Protein AF-A0AAW6B185-F1 (afdb_monomer_lite)

Foldseek 3Di:
DDPVLVVVLVVQCVQCVLDFFKWFAPQQKTARPVVRDIDRRCVVQNPCSLVSVVVCCVVVQWPDPDPGMITGDPCSSCVPVVVVVVVVVCCCVVPVVVVVVVVVVVVVVVVVPDDD

Radius of gyration: 22.94 Å; chains: 1; bounding box: 51×26×67 Å

Structure (mmCIF, N/CA/C/O backbone):
data_AF-A0AAW6B185-F1
#
_entry.id   AF-A0AAW6B185-F1
#
loop_
_atom_site.group_PDB
_atom_site.id
_atom_site.type_symbol
_atom_site.label_atom_id
_atom_site.label_alt_id
_atom_site.label_comp_id
_atom_site.label_asym_id
_atom_site.label_entity_id
_atom_site.label_seq_id
_atom_site.pdbx_PDB_ins_code
_atom_site.Cartn_x
_atom_site.Cartn_y
_atom_site.Cartn_z
_atom_site.occupancy
_atom_site.B_iso_or_equiv
_atom_site.auth_seq_id
_atom_site.auth_comp_id
_atom_site.auth_asym_id
_atom_site.auth_atom_id
_atom_site.pdbx_PDB_model_num
ATOM 1 N N . MET A 1 1 ? 0.772 -6.907 5.668 1.00 77.75 1 MET A N 1
ATOM 2 C CA . MET A 1 1 ? 1.964 -6.585 4.848 1.00 77.75 1 MET A CA 1
ATOM 3 C C . MET A 1 1 ? 3.175 -7.390 5.307 1.00 77.75 1 MET A C 1
ATOM 5 O O . MET A 1 1 ? 3.657 -7.163 6.419 1.00 77.75 1 MET A O 1
ATOM 9 N N . ILE A 1 2 ? 3.632 -8.299 4.443 1.00 86.75 2 ILE A N 1
ATOM 10 C CA . ILE A 1 2 ? 4.828 -9.142 4.611 1.00 86.75 2 ILE A CA 1
ATOM 11 C C . ILE A 1 2 ? 6.129 -8.344 4.393 1.00 86.75 2 ILE A C 1
ATOM 13 O O . ILE A 1 2 ? 6.087 -7.151 4.063 1.00 86.75 2 ILE A O 1
ATOM 17 N N . ARG A 1 3 ? 7.291 -8.963 4.642 1.00 88.00 3 ARG A N 1
ATOM 18 C CA . ARG A 1 3 ? 8.602 -8.286 4.626 1.00 88.00 3 ARG A CA 1
ATOM 19 C C . ARG A 1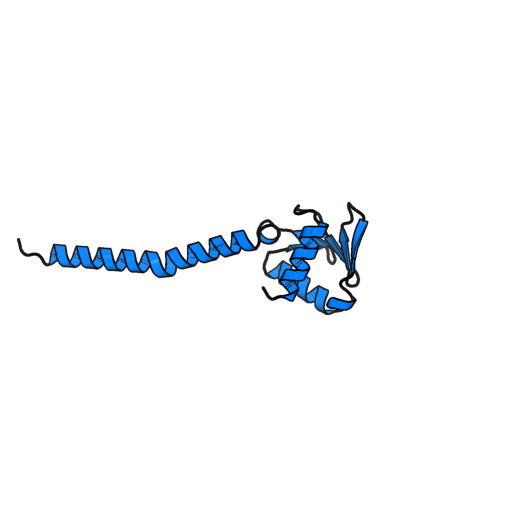 3 ? 8.955 -7.779 3.228 1.00 88.00 3 ARG A C 1
ATOM 21 O O . ARG A 1 3 ? 9.405 -6.646 3.087 1.00 88.00 3 ARG A O 1
ATOM 28 N N . GLU A 1 4 ? 8.697 -8.584 2.216 1.00 90.38 4 GLU A N 1
ATOM 29 C CA . GLU A 1 4 ? 9.035 -8.372 0.813 1.00 90.38 4 GLU A CA 1
ATOM 30 C C . GLU A 1 4 ? 8.265 -7.165 0.266 1.00 90.38 4 GLU A C 1
ATOM 32 O O . GLU A 1 4 ? 8.866 -6.208 -0.222 1.00 90.38 4 GLU A O 1
ATOM 37 N N . SER A 1 5 ? 6.947 -7.121 0.496 1.00 91.56 5 SER A N 1
ATOM 38 C CA . SER A 1 5 ? 6.101 -5.963 0.179 1.00 91.56 5 SER A CA 1
ATOM 39 C C . SER A 1 5 ? 6.592 -4.682 0.853 1.00 91.56 5 SER A C 1
ATOM 41 O O . SER A 1 5 ? 6.574 -3.617 0.242 1.00 91.56 5 SER A O 1
ATOM 43 N N . ARG A 1 6 ? 7.087 -4.766 2.098 1.00 92.12 6 ARG A N 1
ATOM 44 C CA . ARG A 1 6 ? 7.649 -3.604 2.805 1.00 92.12 6 ARG A CA 1
ATOM 45 C C . ARG A 1 6 ? 8.919 -3.087 2.134 1.00 92.12 6 ARG A C 1
ATOM 47 O O . ARG A 1 6 ? 9.112 -1.876 2.065 1.00 92.12 6 ARG A O 1
ATOM 54 N N . VAL A 1 7 ? 9.796 -3.986 1.689 1.00 92.75 7 VAL A N 1
ATOM 55 C CA . VAL A 1 7 ? 11.048 -3.620 1.013 1.00 92.75 7 VAL A CA 1
ATOM 56 C C . VAL A 1 7 ? 10.749 -2.971 -0.335 1.00 92.75 7 VAL A C 1
ATOM 58 O O . VAL A 1 7 ? 11.268 -1.889 -0.608 1.00 92.75 7 VAL A O 1
ATOM 61 N N . ILE A 1 8 ? 9.868 -3.574 -1.138 1.00 93.81 8 ILE A N 1
ATOM 62 C CA . ILE A 1 8 ? 9.460 -3.023 -2.435 1.00 93.81 8 ILE A CA 1
ATOM 63 C C . ILE A 1 8 ? 8.785 -1.660 -2.274 1.00 93.81 8 ILE A C 1
ATOM 65 O O . ILE A 1 8 ? 9.172 -0.713 -2.955 1.00 93.81 8 ILE A O 1
ATOM 69 N N . LEU A 1 9 ? 7.864 -1.512 -1.317 1.00 94.06 9 LEU A N 1
ATOM 70 C CA . LEU A 1 9 ? 7.214 -0.229 -1.052 1.00 94.06 9 LEU A CA 1
ATOM 71 C C . LEU A 1 9 ? 8.234 0.866 -0.698 1.00 94.06 9 LEU A C 1
ATOM 73 O O . LEU A 1 9 ? 8.150 1.969 -1.227 1.00 94.06 9 LEU A O 1
ATOM 77 N N . LYS A 1 10 ? 9.246 0.562 0.127 1.00 93.06 10 LYS A N 1
ATOM 78 C CA . LYS A 1 10 ? 10.326 1.515 0.446 1.00 93.06 10 LYS A CA 1
ATOM 79 C C . LYS A 1 10 ? 11.173 1.889 -0.772 1.00 93.06 10 LYS A C 1
ATOM 81 O O . LYS A 1 10 ? 11.566 3.044 -0.907 1.00 93.06 10 LYS A O 1
ATOM 86 N N . ARG A 1 11 ? 11.469 0.932 -1.659 1.00 93.06 11 ARG A N 1
ATOM 87 C CA . ARG A 1 11 ? 12.195 1.199 -2.915 1.00 93.06 11 ARG A CA 1
ATOM 88 C C . ARG A 1 11 ? 11.389 2.129 -3.825 1.00 93.06 11 ARG A C 1
ATOM 90 O O . ARG A 1 11 ? 11.952 3.080 -4.356 1.00 93.06 11 ARG A O 1
ATOM 97 N N . ILE A 1 12 ? 10.080 1.900 -3.930 1.00 93.31 12 ILE A N 1
ATOM 98 C CA . ILE A 1 12 ? 9.149 2.760 -4.673 1.00 93.31 12 ILE A CA 1
ATOM 99 C C . ILE A 1 12 ? 9.101 4.168 -4.070 1.00 93.31 12 ILE A C 1
ATOM 101 O O . ILE A 1 12 ? 9.263 5.131 -4.807 1.00 93.31 12 ILE A O 1
ATOM 105 N N . GLN A 1 13 ? 8.970 4.297 -2.745 1.00 93.38 13 GLN A N 1
ATOM 106 C CA . GLN A 1 13 ? 9.007 5.591 -2.043 1.00 93.38 13 GLN A CA 1
ATOM 107 C C . GLN A 1 13 ? 10.298 6.368 -2.298 1.00 93.38 13 GLN A C 1
ATOM 109 O O . GLN A 1 13 ? 10.266 7.577 -2.512 1.00 93.38 13 GLN A O 1
ATOM 114 N N . LYS A 1 14 ? 11.440 5.674 -2.280 1.00 92.00 14 LYS A N 1
ATOM 115 C 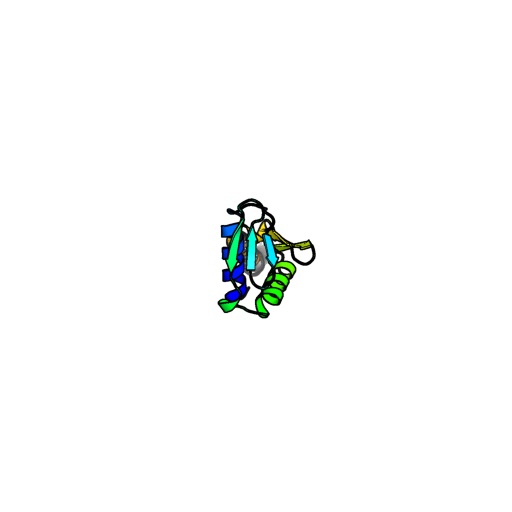CA . LYS A 1 14 ? 12.736 6.292 -2.562 1.00 92.00 14 LYS A CA 1
ATOM 116 C C . LYS A 1 14 ? 12.806 6.782 -4.007 1.00 92.00 14 LYS A C 1
ATOM 118 O O . LYS A 1 14 ? 13.227 7.909 -4.238 1.00 92.00 14 LYS A O 1
ATOM 123 N N . LEU A 1 15 ? 12.375 5.956 -4.962 1.00 92.50 15 LEU A N 1
ATOM 124 C CA . LEU A 1 15 ? 12.344 6.329 -6.377 1.00 92.50 15 LEU A CA 1
ATOM 125 C 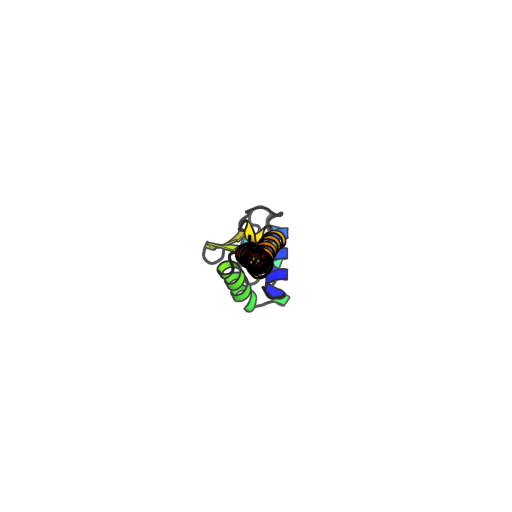C . LEU A 1 15 ? 11.384 7.484 -6.651 1.00 92.50 15 LEU A C 1
ATOM 127 O O . LEU A 1 15 ? 11.693 8.327 -7.483 1.00 92.50 15 LEU A O 1
ATOM 131 N N . SER A 1 16 ? 10.249 7.548 -5.957 1.00 89.06 16 SER A N 1
ATOM 132 C CA . SER A 1 16 ? 9.262 8.617 -6.118 1.00 89.06 16 SER A CA 1
ATOM 133 C C . SER A 1 16 ? 9.598 9.896 -5.343 1.00 89.06 16 SER A C 1
ATOM 135 O O . SER A 1 16 ? 8.791 10.826 -5.328 1.00 89.06 16 SER A O 1
ATOM 137 N N . ASN A 1 17 ? 10.746 9.937 -4.655 1.00 88.12 17 ASN A N 1
ATOM 138 C CA . ASN A 1 17 ? 11.129 11.015 -3.745 1.00 88.12 17 ASN A CA 1
ATOM 139 C C . ASN A 1 17 ? 10.021 11.366 -2.731 1.00 88.12 17 ASN A C 1
ATOM 141 O O . ASN A 1 17 ? 9.731 12.534 -2.487 1.00 88.12 17 ASN A O 1
ATOM 145 N N . HIS A 1 18 ? 9.351 10.349 -2.181 1.00 84.56 18 HIS A N 1
ATOM 146 C CA . HIS A 1 18 ? 8.217 10.524 -1.266 1.00 84.56 18 HIS A CA 1
ATOM 147 C C . HIS A 1 18 ? 7.086 11.406 -1.825 1.00 84.56 18 HIS A C 1
ATOM 149 O O . HIS A 1 18 ? 6.403 12.098 -1.073 1.00 84.56 18 HIS A O 1
ATOM 155 N N . SER A 1 19 ? 6.860 11.360 -3.137 1.00 83.44 19 SER A N 1
ATOM 156 C CA . SER A 1 19 ? 5.744 12.034 -3.802 1.00 83.44 19 SER A CA 1
ATOM 157 C C . SER A 1 19 ? 4.894 11.044 -4.607 1.00 83.44 19 SER A C 1
ATOM 159 O O . SER A 1 19 ? 5.206 9.849 -4.672 1.00 83.44 19 SER A O 1
ATOM 161 N N . ASN A 1 20 ? 3.818 11.534 -5.228 1.00 79.50 20 ASN A N 1
ATOM 162 C CA . ASN A 1 20 ? 2.919 10.753 -6.085 1.00 79.50 20 ASN A CA 1
ATOM 163 C C . ASN A 1 20 ? 3.479 10.563 -7.516 1.00 79.50 20 ASN A C 1
ATOM 165 O O . ASN A 1 20 ? 2.746 10.601 -8.506 1.00 79.50 20 ASN A O 1
ATOM 169 N N . THR A 1 21 ? 4.798 10.401 -7.646 1.00 85.69 21 THR A N 1
ATOM 170 C CA . THR A 1 21 ? 5.434 10.113 -8.935 1.00 85.69 21 THR A CA 1
ATOM 171 C C . THR A 1 21 ? 5.052 8.716 -9.419 1.00 85.69 21 THR A C 1
ATOM 173 O O . THR A 1 21 ? 4.938 7.756 -8.651 1.00 85.69 21 THR A O 1
ATOM 176 N N . ARG A 1 22 ? 4.886 8.602 -10.735 1.00 91.25 22 ARG A N 1
ATOM 177 C CA . ARG A 1 22 ? 4.569 7.353 -11.431 1.00 91.25 22 ARG A CA 1
ATOM 178 C C . ARG A 1 22 ? 5.815 6.485 -11.526 1.00 91.25 22 ARG A C 1
ATOM 180 O O . ARG A 1 22 ? 6.842 6.949 -12.001 1.00 91.25 22 ARG A O 1
ATOM 187 N N . ILE A 1 23 ? 5.713 5.219 -11.148 1.00 93.44 23 ILE A N 1
ATOM 188 C CA . ILE A 1 23 ? 6.791 4.236 -11.246 1.00 93.44 23 ILE A CA 1
ATOM 189 C C . ILE A 1 23 ? 6.404 3.156 -12.253 1.00 93.44 23 ILE A C 1
ATOM 191 O O . ILE A 1 23 ? 5.311 2.589 -12.197 1.00 93.44 23 ILE A O 1
ATOM 195 N N . LEU A 1 24 ? 7.317 2.867 -13.177 1.00 91.62 24 LEU A N 1
ATOM 196 C CA . LEU A 1 24 ? 7.190 1.769 -14.127 1.00 91.62 24 LEU A CA 1
ATOM 197 C C . LEU A 1 24 ? 7.725 0.475 -13.508 1.00 91.62 24 LEU A C 1
ATOM 199 O O . LEU A 1 24 ? 8.746 0.470 -12.822 1.00 91.62 24 LEU A O 1
ATOM 203 N N . THR A 1 25 ? 7.037 -0.625 -13.784 1.00 88.94 25 THR A N 1
ATOM 204 C CA . THR A 1 25 ? 7.301 -1.972 -13.265 1.00 88.94 25 THR A CA 1
ATOM 205 C C . THR A 1 25 ? 7.569 -2.909 -14.442 1.00 88.94 25 THR A C 1
ATOM 207 O O . THR A 1 25 ? 6.701 -3.645 -14.900 1.00 88.94 25 THR A O 1
ATOM 210 N N . LEU A 1 26 ? 8.776 -2.840 -15.003 1.00 85.69 26 LEU A N 1
ATOM 211 C CA . LEU A 1 26 ? 9.123 -3.516 -16.258 1.00 85.69 26 LEU A CA 1
ATOM 212 C C . LEU A 1 26 ? 10.203 -4.568 -16.030 1.00 85.69 26 LEU A C 1
ATOM 214 O O . LEU A 1 26 ? 11.265 -4.258 -15.502 1.00 85.69 26 LEU A O 1
ATOM 218 N N . LYS A 1 27 ? 9.952 -5.809 -16.468 1.00 82.56 27 LYS A N 1
ATOM 219 C CA . LYS A 1 27 ? 10.939 -6.912 -16.501 1.00 82.56 27 LYS A CA 1
ATOM 220 C C . LYS A 1 27 ? 11.693 -7.153 -15.178 1.00 82.56 27 LYS A C 1
ATOM 222 O O . LYS A 1 27 ? 12.861 -7.528 -15.180 1.00 82.56 27 LYS A O 1
ATOM 227 N N . GLY A 1 28 ? 11.033 -6.963 -14.036 1.00 84.44 28 GLY A N 1
ATOM 228 C CA . GLY A 1 28 ? 11.684 -7.112 -12.729 1.00 84.44 28 GLY A CA 1
ATOM 229 C C . GLY A 1 28 ? 12.407 -5.852 -12.240 1.00 84.44 28 GLY A C 1
ATOM 230 O O . GLY A 1 28 ? 13.142 -5.923 -11.261 1.00 84.44 28 GLY A O 1
ATOM 231 N N . CYS A 1 29 ? 12.217 -4.705 -12.888 1.00 88.56 29 CYS A N 1
ATOM 232 C CA . CYS A 1 29 ? 12.799 -3.423 -12.503 1.00 88.56 29 CYS A CA 1
ATOM 233 C C . CYS A 1 29 ? 11.716 -2.417 -12.106 1.00 88.56 29 CYS A C 1
ATOM 235 O O . CYS A 1 29 ? 10.621 -2.399 -12.670 1.00 88.56 29 CYS A O 1
ATOM 237 N N . LEU A 1 30 ? 12.068 -1.551 -11.158 1.00 92.12 30 LEU A N 1
ATOM 238 C CA . LEU A 1 30 ? 11.308 -0.359 -10.795 1.00 92.12 30 LEU A CA 1
ATOM 239 C C . LEU A 1 30 ? 12.003 0.850 -11.415 1.00 92.12 30 LEU A C 1
ATOM 241 O O . LEU A 1 30 ? 13.205 1.012 -11.215 1.00 92.12 30 LEU A O 1
ATOM 245 N N . ILE A 1 31 ? 11.284 1.680 -12.165 1.00 92.75 31 ILE A N 1
ATOM 246 C CA . ILE A 1 31 ? 11.873 2.803 -12.906 1.00 92.75 31 ILE A CA 1
ATOM 247 C C . ILE A 1 31 ? 11.064 4.068 -12.637 1.00 92.75 31 ILE A C 1
ATOM 249 O O . ILE A 1 31 ? 9.842 4.062 -12.779 1.00 92.75 31 ILE A O 1
ATOM 253 N N . ASN A 1 32 ? 11.744 5.155 -12.283 1.00 93.62 32 ASN A N 1
ATOM 254 C CA . ASN A 1 32 ? 11.159 6.488 -12.291 1.00 93.62 32 ASN A CA 1
ATOM 255 C C . ASN A 1 32 ? 11.386 7.116 -13.686 1.00 93.62 32 ASN A C 1
ATOM 257 O O . ASN A 1 32 ? 12.535 7.385 -14.040 1.00 93.62 32 ASN A O 1
ATOM 261 N N . PRO A 1 33 ? 10.329 7.352 -14.484 1.00 88.00 33 PRO A N 1
ATOM 262 C CA . PRO A 1 33 ? 10.450 7.923 -15.822 1.00 88.00 33 PRO A CA 1
ATOM 263 C C . PRO A 1 33 ? 10.851 9.406 -15.816 1.00 88.00 33 PRO A C 1
ATOM 265 O O . PRO A 1 33 ? 11.386 9.881 -16.809 1.00 88.00 33 PRO A O 1
ATOM 268 N N . GLU A 1 34 ? 10.620 10.139 -14.724 1.00 89.75 34 GLU A N 1
ATOM 269 C CA . GLU A 1 34 ? 10.947 11.568 -14.610 1.00 89.75 34 GLU A CA 1
ATOM 270 C C . GLU A 1 34 ? 12.442 11.787 -14.349 1.00 89.75 34 GLU A C 1
ATOM 272 O O . GLU A 1 34 ? 13.034 12.732 -14.858 1.00 89.75 34 GLU A O 1
ATOM 277 N N . THR A 1 35 ? 13.071 10.894 -13.579 1.00 89.81 35 THR A N 1
ATOM 278 C CA . THR A 1 35 ? 14.496 10.996 -13.210 1.00 89.81 35 THR A CA 1
ATOM 279 C C . THR A 1 35 ? 15.388 9.995 -13.939 1.00 89.81 35 THR A C 1
ATOM 281 O O . THR A 1 35 ? 16.605 10.021 -13.767 1.00 89.81 35 THR A O 1
ATOM 284 N N . SER A 1 36 ? 14.801 9.081 -14.720 1.00 88.44 36 SER A N 1
ATOM 285 C CA . SER A 1 36 ? 15.479 7.929 -15.340 1.00 88.44 36 SER A CA 1
ATOM 286 C C . SER A 1 36 ? 16.200 7.001 -14.349 1.00 88.44 36 SER A C 1
ATOM 288 O O . SER A 1 36 ? 16.971 6.128 -14.751 1.00 88.44 36 SER A O 1
ATOM 290 N N . GLN A 1 37 ? 15.950 7.145 -13.043 1.00 91.50 37 GLN A N 1
ATOM 291 C CA . GLN A 1 37 ? 16.508 6.252 -12.035 1.00 91.50 37 GLN A CA 1
ATOM 292 C C . GLN A 1 37 ? 15.800 4.903 -12.074 1.00 91.50 37 GLN A C 1
ATOM 294 O O . GLN A 1 37 ? 14.577 4.824 -12.209 1.00 91.50 37 GLN A O 1
ATOM 299 N N . SER A 1 38 ? 16.564 3.829 -11.901 1.00 91.94 38 SER A N 1
ATOM 300 C CA . SER A 1 38 ? 16.018 2.479 -11.860 1.00 91.94 38 SER A CA 1
ATOM 301 C C . SER A 1 38 ? 16.627 1.650 -10.739 1.00 91.94 38 SER A C 1
ATOM 303 O O . SER A 1 38 ? 17.772 1.846 -10.336 1.00 91.94 38 SER A O 1
ATOM 305 N N . ILE A 1 39 ? 15.832 0.718 -10.220 1.00 91.31 39 ILE A N 1
ATOM 306 C CA . ILE A 1 39 ? 16.259 -0.290 -9.256 1.00 91.31 39 ILE A CA 1
ATOM 307 C C . ILE A 1 39 ? 15.900 -1.653 -9.835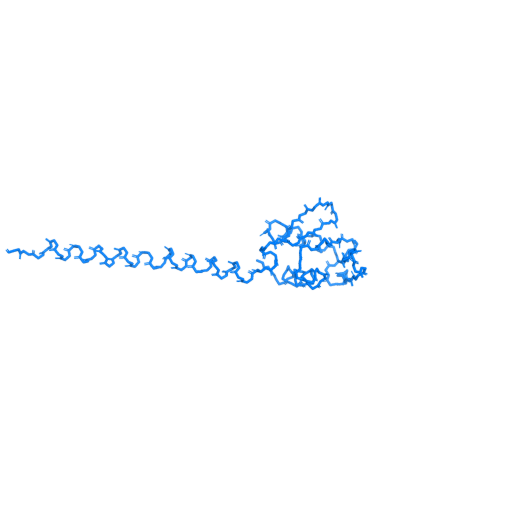 1.00 91.31 39 ILE A C 1
ATOM 309 O O . ILE A 1 39 ? 14.720 -1.995 -9.969 1.00 91.31 39 ILE A O 1
ATOM 313 N N . SER A 1 40 ? 16.925 -2.444 -10.150 1.00 89.56 40 SER A N 1
ATOM 314 C CA . SER A 1 40 ? 16.731 -3.845 -10.510 1.00 89.56 40 SER A CA 1
ATOM 315 C C . SER A 1 40 ? 16.295 -4.630 -9.278 1.00 89.56 40 SER A C 1
ATOM 317 O O . SER A 1 40 ? 16.957 -4.620 -8.244 1.00 89.56 40 SER A O 1
ATOM 319 N N . CYS A 1 41 ? 15.152 -5.292 -9.392 1.00 86.62 41 CYS A N 1
ATOM 320 C CA . CYS A 1 41 ? 14.610 -6.212 -8.397 1.00 86.62 41 CYS A CA 1
ATOM 321 C C . CYS A 1 41 ? 14.621 -7.658 -8.928 1.00 86.62 41 CYS A C 1
ATOM 323 O O . CYS A 1 41 ? 14.107 -8.560 -8.272 1.00 86.62 41 CYS A O 1
ATOM 325 N N . HIS A 1 42 ? 15.204 -7.882 -10.113 1.00 80.81 42 HIS A N 1
ATOM 326 C CA . HIS A 1 42 ? 15.143 -9.155 -10.825 1.00 80.81 42 HIS A CA 1
ATOM 327 C C . HIS A 1 42 ? 15.849 -10.282 -10.065 1.00 80.81 42 HIS A C 1
ATOM 329 O O . HIS A 1 42 ? 15.323 -11.385 -9.991 1.00 80.81 42 HIS A O 1
ATOM 335 N N . HIS A 1 43 ? 17.007 -10.005 -9.464 1.00 78.62 43 HIS A N 1
ATOM 336 C CA . HIS A 1 43 ? 17.753 -11.017 -8.712 1.00 78.62 43 HIS A CA 1
ATOM 337 C C . HIS A 1 43 ? 17.136 -11.302 -7.334 1.00 78.62 43 HIS A C 1
ATOM 339 O O . HIS A 1 43 ? 17.196 -12.426 -6.852 1.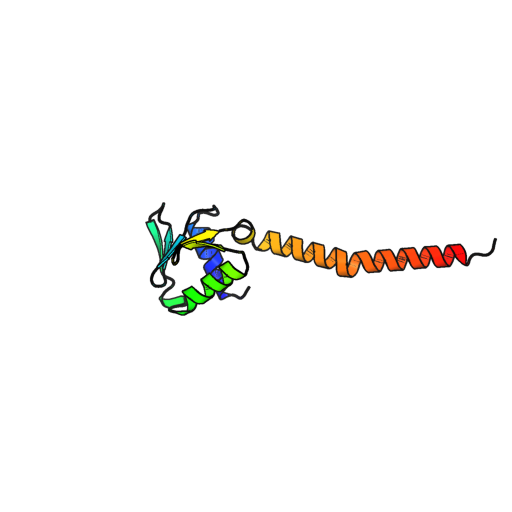00 78.62 43 HIS A O 1
ATOM 345 N N . ASP A 1 44 ? 16.505 -10.292 -6.729 1.00 79.50 44 ASP A N 1
ATOM 346 C CA . ASP A 1 44 ? 15.921 -10.392 -5.388 1.00 79.50 44 ASP A CA 1
ATOM 347 C C . ASP A 1 44 ? 14.547 -11.080 -5.393 1.00 79.50 44 ASP A C 1
ATOM 349 O O . ASP A 1 44 ? 14.211 -11.802 -4.461 1.00 79.50 44 ASP A O 1
ATOM 353 N N . TYR A 1 45 ? 13.732 -10.810 -6.420 1.00 81.75 45 TYR A N 1
ATOM 354 C CA . TYR A 1 45 ? 12.316 -11.195 -6.447 1.00 81.75 45 TYR A CA 1
ATOM 355 C C . TYR A 1 45 ? 11.877 -11.834 -7.769 1.00 81.75 45 TYR A C 1
ATOM 357 O O . TYR A 1 45 ? 10.782 -12.383 -7.840 1.00 81.75 45 TYR A O 1
ATOM 365 N N . GLY A 1 46 ? 12.687 -11.768 -8.831 1.00 79.94 46 GLY A N 1
ATOM 366 C CA . GLY A 1 46 ? 12.420 -12.418 -10.118 1.00 79.94 46 GLY A CA 1
ATOM 367 C C . GLY A 1 46 ? 10.978 -12.262 -10.609 1.00 79.94 46 GLY A C 1
ATOM 368 O O . GLY A 1 46 ? 10.514 -11.156 -10.896 1.00 79.94 46 GLY A O 1
ATOM 369 N N . ARG A 1 47 ? 10.267 -13.395 -10.699 1.00 78.25 47 ARG A N 1
ATOM 370 C CA . ARG A 1 47 ? 8.862 -13.476 -11.139 1.00 78.25 47 ARG A CA 1
ATOM 371 C C . ARG A 1 47 ? 7.848 -13.074 -10.061 1.00 78.25 47 ARG A C 1
ATOM 373 O O . ARG A 1 47 ? 6.715 -12.748 -10.398 1.00 78.25 47 ARG A O 1
ATOM 380 N N . GLU A 1 48 ? 8.239 -13.058 -8.791 1.00 87.19 48 GLU A N 1
ATOM 381 C CA . GLU A 1 48 ? 7.365 -12.711 -7.664 1.00 87.19 48 GLU A CA 1
ATOM 382 C C . GLU A 1 48 ? 7.143 -11.204 -7.533 1.00 87.19 48 GLU A C 1
ATOM 384 O O . GLU A 1 48 ? 6.173 -10.782 -6.905 1.00 87.19 48 GLU A O 1
ATOM 389 N N . LEU A 1 49 ? 7.989 -10.374 -8.162 1.00 89.38 49 LEU A N 1
ATOM 390 C CA . LEU A 1 49 ? 7.839 -8.919 -8.113 1.00 89.38 49 LEU A CA 1
ATOM 391 C C . LEU A 1 49 ? 6.436 -8.478 -8.545 1.00 89.38 49 LEU A C 1
ATOM 393 O O . LEU A 1 49 ? 5.845 -7.629 -7.885 1.00 89.38 49 LEU A O 1
ATOM 397 N N . GLY A 1 50 ? 5.893 -9.073 -9.613 1.00 88.69 50 GLY A N 1
ATOM 398 C CA . GLY A 1 50 ? 4.538 -8.771 -10.083 1.00 88.69 50 GLY A CA 1
ATOM 399 C C . GLY A 1 50 ? 3.490 -9.037 -9.003 1.00 88.69 50 GLY A C 1
ATOM 400 O O . GLY A 1 50 ? 2.735 -8.138 -8.649 1.00 88.69 50 GLY A O 1
ATOM 401 N N . ALA A 1 51 ? 3.534 -10.219 -8.384 1.00 90.75 51 ALA A N 1
ATOM 402 C CA . ALA A 1 51 ? 2.622 -10.590 -7.304 1.00 90.75 51 ALA A CA 1
ATOM 403 C C . ALA A 1 51 ? 2.766 -9.686 -6.065 1.00 90.75 51 ALA A C 1
ATOM 405 O O . ALA A 1 51 ? 1.774 -9.358 -5.413 1.00 90.75 51 ALA A O 1
ATOM 406 N N . ILE A 1 52 ? 3.987 -9.244 -5.742 1.00 93.38 52 ILE A N 1
ATOM 407 C CA . ILE A 1 52 ? 4.230 -8.294 -4.648 1.00 93.38 52 ILE A CA 1
ATOM 408 C C . ILE A 1 52 ? 3.600 -6.933 -4.964 1.00 93.38 52 ILE A C 1
ATOM 410 O O . ILE A 1 52 ? 2.966 -6.339 -4.089 1.00 93.38 52 ILE A O 1
ATOM 414 N N . ILE A 1 53 ? 3.759 -6.442 -6.196 1.00 93.50 53 ILE A N 1
ATOM 415 C CA . ILE A 1 53 ? 3.145 -5.191 -6.653 1.00 93.50 53 ILE A CA 1
ATOM 416 C C . ILE A 1 53 ? 1.620 -5.306 -6.631 1.00 93.50 53 ILE A C 1
ATOM 418 O O . ILE A 1 53 ? 0.963 -4.424 -6.083 1.00 93.50 53 ILE A O 1
ATOM 422 N N . ASP A 1 54 ? 1.057 -6.405 -7.129 1.00 92.38 54 ASP A N 1
ATOM 423 C CA . ASP A 1 54 ? -0.389 -6.645 -7.107 1.00 92.38 54 ASP A CA 1
ATOM 424 C C . ASP A 1 54 ? -0.933 -6.724 -5.680 1.00 92.38 54 ASP A C 1
ATOM 426 O O . ASP A 1 54 ? -1.986 -6.163 -5.382 1.00 92.38 54 ASP A O 1
ATOM 430 N N . GLY A 1 55 ? -0.186 -7.344 -4.763 1.00 93.81 55 GLY A N 1
ATOM 431 C CA . GLY A 1 55 ? -0.506 -7.330 -3.339 1.00 93.81 55 GLY A CA 1
ATOM 432 C C . GLY A 1 55 ? -0.520 -5.915 -2.755 1.00 93.81 55 GLY A C 1
ATOM 433 O O . GLY A 1 55 ? -1.444 -5.562 -2.029 1.00 93.81 55 GLY A O 1
ATOM 434 N N . LEU A 1 56 ? 0.462 -5.077 -3.102 1.00 94.38 56 LEU A N 1
ATOM 435 C CA . LEU A 1 56 ? 0.522 -3.680 -2.657 1.00 94.38 56 LEU A CA 1
ATOM 436 C C . LEU A 1 56 ? -0.607 -2.817 -3.245 1.00 94.38 56 LEU A C 1
ATOM 438 O O . LEU A 1 56 ? -1.100 -1.925 -2.552 1.00 94.38 56 LEU A O 1
ATOM 442 N N . VAL A 1 57 ? -1.021 -3.083 -4.487 1.00 94.88 57 VAL A N 1
ATOM 443 C CA . VAL A 1 57 ? -2.181 -2.436 -5.118 1.00 94.88 57 VAL A CA 1
ATOM 444 C C . VAL A 1 57 ? -3.468 -2.855 -4.412 1.00 94.88 57 VAL A C 1
ATOM 446 O O . VAL A 1 57 ? -4.235 -2.001 -3.977 1.00 94.88 57 VAL A O 1
ATOM 449 N N . ARG A 1 58 ? -3.676 -4.162 -4.219 1.00 94.38 58 ARG A N 1
ATOM 450 C CA . ARG A 1 58 ? -4.853 -4.708 -3.527 1.00 94.38 58 ARG A CA 1
ATOM 451 C C . ARG A 1 58 ? -4.987 -4.181 -2.098 1.00 94.38 58 ARG A C 1
ATOM 453 O O . ARG A 1 58 ? -6.087 -3.865 -1.662 1.00 94.38 58 ARG A O 1
ATOM 460 N N . ASP A 1 59 ? -3.873 -4.050 -1.382 1.00 92.62 59 ASP A N 1
ATOM 461 C CA . ASP A 1 59 ? -3.847 -3.536 -0.009 1.00 92.62 59 ASP A CA 1
ATOM 462 C C . ASP A 1 59 ? -3.994 -1.993 0.058 1.00 92.62 59 ASP A C 1
ATOM 464 O O . ASP A 1 59 ? -4.019 -1.410 1.153 1.00 92.62 59 ASP A O 1
ATOM 468 N N . GLY A 1 60 ? -4.079 -1.314 -1.093 1.00 92.81 60 GLY A N 1
ATOM 469 C CA . GLY A 1 60 ? -4.299 0.128 -1.219 1.00 92.81 60 GLY A CA 1
ATOM 470 C C . GLY A 1 60 ? -3.064 0.994 -0.968 1.00 92.81 60 GLY A C 1
ATOM 471 O O . GLY A 1 60 ? -3.199 2.200 -0.766 1.00 92.81 60 GLY A O 1
ATOM 472 N N . TYR A 1 61 ? -1.859 0.414 -0.942 1.00 93.31 61 TYR A N 1
ATOM 473 C CA . TYR A 1 61 ? -0.603 1.172 -0.835 1.00 93.31 61 TYR A CA 1
ATOM 474 C C . TYR A 1 61 ? -0.165 1.761 -2.181 1.00 93.31 61 TYR A C 1
ATOM 476 O O . TYR A 1 61 ? 0.543 2.766 -2.219 1.00 93.31 61 TYR A O 1
ATOM 484 N N . LEU A 1 62 ? -0.572 1.130 -3.279 1.00 94.88 62 LEU A N 1
ATOM 485 C CA . LEU A 1 62 ? -0.323 1.591 -4.637 1.00 94.88 62 LEU A CA 1
ATOM 486 C C . LEU A 1 62 ? -1.644 1.714 -5.390 1.00 94.88 62 LEU A C 1
ATOM 488 O O . LEU A 1 62 ? -2.590 0.979 -5.120 1.00 94.88 62 LEU A O 1
ATOM 492 N N . VAL A 1 63 ? -1.679 2.604 -6.373 1.00 94.81 63 VAL A N 1
ATOM 493 C CA . VAL A 1 63 ? -2.733 2.642 -7.387 1.00 94.81 63 VAL A CA 1
ATOM 494 C C . VAL A 1 63 ? -2.148 2.198 -8.720 1.00 94.81 63 VAL A C 1
ATOM 496 O O . VAL A 1 63 ? -1.076 2.657 -9.121 1.00 94.81 63 VAL A O 1
ATOM 499 N N . ARG A 1 64 ? -2.835 1.274 -9.395 1.00 93.88 64 ARG A N 1
ATOM 500 C CA . ARG A 1 64 ? -2.477 0.828 -10.742 1.00 93.88 64 ARG A CA 1
ATOM 501 C C . ARG A 1 64 ? -3.067 1.811 -11.748 1.00 93.88 64 ARG A C 1
ATOM 503 O O . ARG A 1 64 ? -4.273 2.022 -11.763 1.00 93.88 64 ARG A O 1
ATOM 510 N N . LEU A 1 65 ? -2.200 2.430 -12.543 1.00 90.62 65 LEU A N 1
ATOM 511 C CA . LEU A 1 65 ? -2.591 3.383 -13.583 1.00 90.62 65 LEU A CA 1
ATOM 512 C C . LEU A 1 65 ? -2.714 2.687 -14.941 1.00 90.62 65 LEU A C 1
ATOM 514 O O . LEU A 1 65 ? -3.666 2.926 -15.670 1.00 90.62 65 LEU A O 1
ATOM 518 N N . GLU A 1 66 ? -1.749 1.821 -15.254 1.00 88.44 66 GLU A N 1
ATOM 519 C CA . GLU A 1 66 ? -1.659 1.025 -16.486 1.00 88.44 66 GLU A CA 1
ATOM 520 C C . GLU A 1 66 ? -1.022 -0.342 -16.140 1.00 88.44 66 GLU A C 1
ATOM 522 O O . GLU A 1 66 ? -0.524 -0.538 -15.023 1.00 88.44 66 GLU A O 1
ATOM 527 N N . ASP A 1 67 ? -0.984 -1.289 -17.083 1.00 81.31 67 ASP A N 1
ATOM 528 C CA . ASP A 1 67 ? -0.508 -2.672 -16.866 1.00 81.31 67 ASP A CA 1
ATOM 529 C C . ASP A 1 67 ? 0.903 -2.777 -16.265 1.00 81.31 67 ASP A C 1
ATOM 531 O O . ASP A 1 67 ? 1.213 -3.727 -15.543 1.00 81.31 67 ASP A O 1
ATOM 535 N N . PHE A 1 68 ? 1.744 -1.764 -16.472 1.00 86.25 68 PHE A N 1
ATOM 536 C CA . PHE A 1 68 ? 3.106 -1.718 -15.936 1.00 86.25 68 PHE A CA 1
ATOM 537 C C . PHE A 1 68 ? 3.394 -0.450 -15.138 1.00 86.25 68 PHE A C 1
ATOM 539 O O . PHE A 1 68 ? 4.559 -0.132 -14.903 1.00 86.25 68 PHE A O 1
ATOM 546 N N . LYS A 1 69 ? 2.367 0.288 -14.711 1.00 92.12 69 LYS A N 1
ATOM 547 C CA . LYS A 1 69 ? 2.528 1.612 -14.105 1.00 92.12 69 LYS A CA 1
ATOM 548 C C . LYS A 1 69 ? 1.746 1.726 -12.811 1.00 92.12 69 LYS A C 1
ATOM 550 O O . LYS A 1 69 ? 0.532 1.525 -12.782 1.00 92.12 69 LYS A O 1
ATOM 555 N N . VAL A 1 70 ? 2.449 2.110 -11.755 1.00 94.12 70 VAL A N 1
ATOM 556 C CA . VAL A 1 70 ? 1.882 2.290 -10.419 1.00 94.12 70 VAL A CA 1
ATOM 557 C C . VAL A 1 70 ? 2.267 3.646 -9.847 1.00 94.12 70 VAL A C 1
ATOM 559 O O . VAL A 1 70 ? 3.290 4.214 -10.218 1.00 94.12 70 VAL A O 1
ATOM 562 N N . ALA A 1 71 ? 1.459 4.167 -8.934 1.00 93.94 71 ALA A N 1
ATOM 563 C CA . ALA A 1 71 ? 1.782 5.362 -8.161 1.00 93.94 71 ALA A CA 1
ATOM 564 C C . ALA A 1 71 ? 1.460 5.144 -6.677 1.00 93.94 71 ALA A C 1
ATOM 566 O O . ALA A 1 71 ? 0.702 4.234 -6.328 1.00 93.94 71 ALA A O 1
ATOM 567 N N . LEU A 1 72 ? 2.069 5.940 -5.798 1.00 93.38 72 LEU A N 1
ATOM 568 C CA . LEU A 1 72 ? 1.820 5.850 -4.359 1.00 93.38 72 LEU A CA 1
ATOM 569 C C . LEU A 1 72 ? 0.499 6.520 -3.996 1.00 93.38 72 LEU A C 1
ATOM 571 O O . LEU A 1 72 ? 0.231 7.647 -4.394 1.00 93.38 72 LEU A O 1
ATOM 575 N N . THR A 1 73 ? -0.289 5.846 -3.167 1.00 93.12 73 THR A N 1
ATOM 576 C CA . THR A 1 73 ? -1.419 6.476 -2.477 1.00 93.12 73 THR A CA 1
ATOM 577 C C . THR A 1 73 ? -0.933 7.193 -1.214 1.00 93.12 73 THR A C 1
ATOM 579 O O . THR A 1 73 ? 0.197 6.977 -0.765 1.00 93.12 73 THR A O 1
ATOM 582 N N . ASP A 1 74 ? -1.800 7.964 -0.558 1.00 89.25 74 ASP A N 1
ATOM 583 C CA . ASP A 1 74 ? -1.500 8.559 0.756 1.00 89.25 74 ASP A CA 1
ATOM 584 C C . ASP A 1 74 ? -1.122 7.490 1.798 1.00 89.25 74 ASP A C 1
ATOM 586 O O . ASP A 1 74 ? -0.187 7.650 2.591 1.00 89.25 74 ASP A O 1
ATOM 590 N N . LYS A 1 75 ? -1.789 6.329 1.736 1.00 90.31 75 LYS A N 1
ATOM 591 C CA . LYS A 1 75 ? -1.454 5.148 2.544 1.00 90.31 75 LYS A CA 1
ATOM 592 C C . LYS A 1 75 ? -0.079 4.585 2.183 1.00 90.31 75 LYS A C 1
ATOM 594 O O . LYS A 1 75 ? 0.675 4.188 3.072 1.00 90.31 75 LYS A O 1
ATOM 599 N N . GLY A 1 76 ? 0.256 4.561 0.895 1.00 89.44 76 GLY A N 1
ATOM 600 C CA . GLY A 1 76 ? 1.573 4.198 0.377 1.00 89.44 76 GLY A CA 1
ATOM 601 C C . GLY A 1 76 ? 2.688 5.120 0.853 1.00 89.44 76 GLY A C 1
ATOM 602 O O . GLY A 1 76 ? 3.768 4.637 1.182 1.00 89.44 76 GLY A O 1
ATOM 603 N N . LEU A 1 77 ? 2.433 6.425 0.933 1.00 90.81 77 LEU A N 1
ATOM 604 C CA . LEU A 1 77 ? 3.374 7.445 1.408 1.00 90.81 77 LEU A CA 1
ATOM 605 C C . LEU A 1 77 ? 3.622 7.348 2.915 1.00 90.81 77 LEU A C 1
ATOM 607 O O . LEU A 1 77 ? 4.754 7.512 3.383 1.00 90.81 77 LEU A O 1
ATOM 611 N N . HIS A 1 78 ? 2.579 7.037 3.684 1.00 88.31 78 HIS A N 1
ATOM 612 C CA . HIS A 1 78 ? 2.629 7.041 5.145 1.00 88.31 78 HIS A CA 1
ATOM 613 C C . HIS A 1 78 ? 2.099 5.746 5.785 1.00 88.31 78 HIS A C 1
ATOM 615 O O . HIS A 1 78 ? 1.229 5.791 6.661 1.00 88.31 78 HIS A O 1
ATOM 621 N N . PRO A 1 79 ? 2.677 4.573 5.459 1.00 83.81 79 PRO A N 1
ATOM 622 C CA . PRO A 1 79 ? 2.134 3.279 5.871 1.00 83.81 79 PRO A CA 1
ATOM 623 C C . PRO A 1 79 ? 2.121 3.089 7.393 1.00 83.81 79 PRO A C 1
ATOM 625 O O . PRO A 1 79 ? 1.257 2.395 7.922 1.00 83.81 79 PRO A O 1
ATOM 628 N N . TYR A 1 80 ? 3.068 3.703 8.110 1.00 81.00 80 TYR A N 1
ATOM 629 C CA . TYR A 1 80 ? 3.137 3.635 9.571 1.00 81.00 80 TYR A CA 1
ATOM 630 C C . TYR A 1 80 ? 2.136 4.563 10.258 1.00 81.00 80 TYR A C 1
ATOM 632 O O . TYR A 1 80 ? 1.580 4.172 11.278 1.00 81.00 80 TYR A O 1
ATOM 640 N N . LYS A 1 81 ? 1.868 5.750 9.693 1.00 83.12 81 LYS A N 1
ATOM 641 C CA . LYS A 1 81 ? 0.853 6.659 10.245 1.00 83.12 81 LYS A CA 1
ATOM 642 C C . LYS A 1 81 ? -0.531 6.028 10.132 1.00 83.12 81 LYS A C 1
ATOM 644 O O . LYS A 1 81 ? -1.247 5.986 11.119 1.00 83.12 81 LYS A O 1
ATOM 649 N N . VAL A 1 82 ? -0.854 5.445 8.976 1.00 81.50 82 VAL A N 1
ATOM 650 C CA . VAL A 1 82 ? -2.148 4.773 8.773 1.00 81.50 82 VAL A CA 1
ATOM 651 C C . VAL A 1 82 ? -2.335 3.610 9.748 1.00 81.50 82 VAL A C 1
ATOM 653 O O . VAL A 1 82 ? -3.344 3.550 10.437 1.00 81.50 82 VAL A O 1
ATOM 656 N N . LYS A 1 83 ? -1.330 2.737 9.894 1.00 83.31 83 LYS A N 1
ATOM 657 C CA . LYS A 1 83 ? -1.400 1.632 10.865 1.00 83.31 83 LYS A CA 1
ATOM 658 C C . LYS A 1 83 ? -1.526 2.098 12.311 1.00 83.31 83 LYS A C 1
ATOM 660 O O . LYS A 1 83 ? -2.132 1.410 13.123 1.00 83.31 83 LYS A O 1
ATOM 665 N N . TRP A 1 84 ? -0.911 3.228 12.643 1.00 82.94 84 TRP A N 1
ATOM 666 C CA . TRP A 1 84 ? -1.014 3.809 13.973 1.00 82.94 84 TRP A CA 1
ATOM 667 C C . TRP A 1 84 ? -2.426 4.324 14.251 1.00 82.94 84 TRP A C 1
ATOM 669 O O . TRP A 1 84 ? -2.964 4.050 15.319 1.00 82.94 84 TRP A O 1
ATOM 679 N N . GLU A 1 85 ? -3.055 4.994 13.284 1.00 86.44 85 GLU A N 1
ATOM 680 C CA . GLU A 1 85 ? -4.451 5.427 13.406 1.00 86.44 85 GLU A CA 1
ATOM 681 C C . GLU A 1 85 ? -5.420 4.237 13.489 1.00 86.44 85 GLU A C 1
ATOM 683 O O . GLU A 1 85 ? -6.295 4.221 14.353 1.00 86.44 85 GLU A O 1
ATOM 688 N N . GLU A 1 86 ? -5.212 3.189 12.686 1.00 85.44 86 GLU A N 1
ATOM 689 C CA . GLU A 1 86 ? -5.980 1.937 12.785 1.00 85.44 86 GLU A CA 1
ATOM 690 C C . GLU A 1 86 ? -5.834 1.291 14.175 1.00 85.44 86 GLU A C 1
ATOM 692 O O . GLU A 1 86 ? -6.827 0.894 14.788 1.00 85.44 86 GLU A O 1
ATOM 697 N N . ALA A 1 87 ? -4.610 1.228 14.712 1.00 86.88 87 ALA A N 1
ATOM 698 C CA . ALA A 1 87 ? -4.347 0.669 16.037 1.00 86.88 87 ALA A CA 1
ATOM 699 C C . ALA A 1 87 ? -4.990 1.498 17.160 1.00 86.88 87 ALA A C 1
ATOM 701 O O . ALA A 1 87 ? -5.587 0.930 18.074 1.00 86.88 87 ALA A O 1
ATOM 702 N N . LYS A 1 88 ? -4.921 2.834 17.087 1.00 87.25 88 LYS A N 1
ATOM 703 C CA . LYS A 1 88 ? -5.621 3.716 18.032 1.00 87.25 88 LYS A CA 1
ATOM 704 C C . LYS A 1 88 ? -7.121 3.476 18.002 1.00 87.25 88 LYS A C 1
ATOM 706 O O . LYS A 1 88 ? -7.724 3.288 19.054 1.00 87.25 88 LYS A O 1
ATOM 711 N N . HIS A 1 89 ? -7.714 3.465 16.809 1.00 89.62 89 HIS A N 1
ATOM 712 C CA . HIS A 1 89 ? -9.147 3.252 16.650 1.00 89.62 89 HIS A CA 1
ATOM 713 C C . HIS A 1 89 ? -9.570 1.894 17.222 1.00 89.62 89 HIS A C 1
ATOM 715 O O . HIS A 1 89 ? -10.563 1.804 17.942 1.00 89.62 89 HIS A O 1
ATOM 721 N N . PHE A 1 90 ? -8.775 0.848 16.977 1.00 89.81 90 PHE A N 1
ATOM 722 C CA . PHE A 1 90 ? -9.004 -0.475 17.547 1.00 89.81 90 PHE A CA 1
ATOM 723 C C . PHE A 1 90 ? -8.967 -0.470 19.081 1.00 89.81 90 PHE A C 1
ATOM 725 O O . PHE A 1 90 ? -9.872 -1.023 19.706 1.00 89.81 90 PHE A O 1
ATOM 732 N N . LEU A 1 91 ? -7.964 0.167 19.695 1.00 89.44 91 LEU A N 1
ATOM 733 C CA . LEU A 1 91 ? -7.840 0.249 21.155 1.00 89.44 91 LEU A CA 1
ATOM 734 C C . LEU A 1 91 ? -8.995 1.038 21.786 1.00 89.44 91 LEU A C 1
ATOM 736 O O . LEU A 1 91 ? -9.563 0.607 22.790 1.00 89.44 91 LEU A O 1
ATOM 740 N N . LEU A 1 92 ? -9.373 2.166 21.182 1.00 91.06 92 LEU A N 1
ATOM 741 C CA . LEU A 1 92 ? -10.493 2.977 21.653 1.00 91.06 92 LEU A CA 1
ATOM 742 C C . LEU A 1 92 ? -11.800 2.183 21.596 1.00 91.06 92 LEU A C 1
ATOM 744 O O . LEU A 1 92 ? -12.506 2.080 22.596 1.00 91.06 92 LEU A O 1
ATOM 748 N N . HIS A 1 93 ? -12.098 1.576 20.449 1.00 91.06 93 HIS A N 1
ATOM 749 C CA . HIS A 1 93 ? -13.380 0.915 20.247 1.00 91.06 93 HIS A CA 1
ATOM 750 C C . HIS A 1 93 ? -13.487 -0.433 20.974 1.00 91.06 93 HIS A C 1
ATOM 752 O O . HIS A 1 93 ? -14.562 -0.789 21.454 1.00 91.06 93 HIS A O 1
ATOM 758 N N . SER A 1 94 ? -12.396 -1.194 21.065 1.00 90.25 94 SER A N 1
ATOM 759 C CA . SER A 1 94 ? -12.437 -2.566 21.593 1.00 90.25 94 SER A CA 1
ATOM 760 C C . SER A 1 94 ? -12.169 -2.648 23.093 1.00 90.25 94 SER A C 1
ATOM 762 O O . SER A 1 94 ? -12.545 -3.635 23.715 1.00 90.25 94 SER A O 1
ATOM 764 N N . ILE A 1 95 ? -11.510 -1.642 23.678 1.00 89.88 95 ILE A N 1
ATOM 765 C CA . ILE A 1 95 ? -11.120 -1.658 25.096 1.00 89.88 95 ILE A CA 1
ATOM 766 C C . ILE A 1 95 ? -11.745 -0.478 25.830 1.00 89.88 95 ILE A C 1
ATOM 768 O O . ILE A 1 95 ? -12.491 -0.677 26.786 1.00 89.88 95 ILE A O 1
ATOM 772 N N . LEU A 1 96 ? -11.476 0.751 25.381 1.00 91.06 96 LEU A N 1
ATOM 773 C CA . LEU A 1 96 ? -11.877 1.937 26.137 1.00 91.06 96 LEU A CA 1
ATOM 774 C C . LEU A 1 96 ? -13.403 2.089 26.207 1.00 91.06 96 LEU A C 1
ATOM 776 O O . LEU A 1 96 ? -13.937 2.293 27.295 1.00 91.06 96 LEU A O 1
ATOM 780 N N . ILE A 1 97 ? -14.106 1.957 25.077 1.00 92.62 97 ILE A N 1
ATOM 781 C CA . ILE A 1 97 ? -15.571 2.089 25.036 1.00 92.62 97 ILE A CA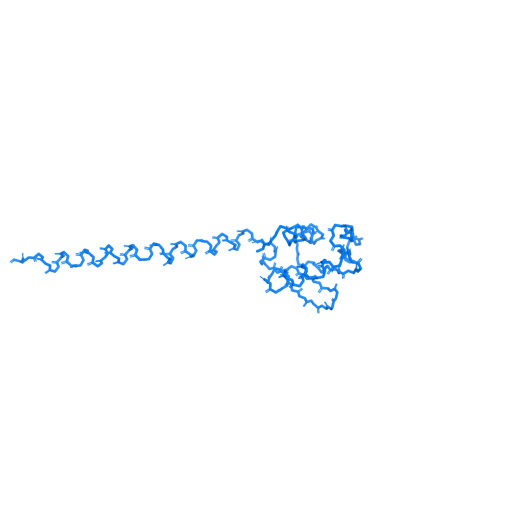 1
ATOM 782 C C . ILE A 1 97 ? -16.253 1.055 25.954 1.00 92.62 97 ILE A C 1
ATOM 784 O O . ILE A 1 97 ? -17.020 1.480 26.818 1.00 92.62 97 ILE A O 1
ATOM 788 N N . PRO A 1 98 ? -15.967 -0.262 25.868 1.00 92.44 98 PRO A N 1
ATOM 789 C CA . PRO A 1 98 ? -16.557 -1.245 26.780 1.00 92.44 98 PRO A CA 1
ATOM 790 C C . PRO A 1 98 ? -16.286 -0.968 28.262 1.00 92.44 98 PRO A C 1
ATOM 792 O O . PRO A 1 98 ? -17.189 -1.115 29.082 1.00 92.44 98 PRO A O 1
ATOM 795 N N . VAL A 1 99 ? -15.072 -0.527 28.615 1.00 94.31 99 VAL A N 1
ATOM 796 C CA . VAL A 1 99 ? -14.720 -0.186 30.005 1.00 94.31 99 VAL A CA 1
ATOM 797 C C . VAL A 1 99 ? -15.536 1.006 30.504 1.00 94.31 99 VAL A C 1
ATOM 799 O O . VAL A 1 99 ? -16.092 0.946 31.600 1.00 94.31 99 VAL A O 1
ATOM 802 N N . ILE A 1 100 ? -15.657 2.067 29.700 1.00 95.00 100 ILE A N 1
ATOM 803 C CA . ILE A 1 100 ? -16.468 3.243 30.046 1.00 95.00 100 ILE A CA 1
ATOM 804 C C . ILE A 1 100 ? -17.935 2.848 30.210 1.00 95.00 100 ILE A C 1
ATOM 806 O O . ILE A 1 100 ? -18.553 3.211 31.209 1.00 95.00 100 ILE A O 1
ATOM 810 N N . VAL A 1 101 ? -18.481 2.075 29.265 1.00 96.00 101 VAL A N 1
ATOM 811 C CA . VAL A 1 101 ? -19.865 1.587 29.336 1.00 96.00 101 VAL A CA 1
ATOM 812 C C . VAL A 1 101 ? -20.072 0.783 30.618 1.00 96.00 101 VAL A C 1
ATOM 814 O O . VAL A 1 101 ? -21.000 1.084 31.361 1.00 96.00 101 VAL A O 1
ATOM 817 N N . SER A 1 102 ? -19.171 -0.152 30.938 1.00 95.44 102 SER A N 1
ATOM 818 C CA . SER A 1 102 ? -19.235 -0.964 32.159 1.00 95.44 102 SER A CA 1
ATOM 819 C C . SER A 1 102 ? -19.175 -0.119 33.438 1.00 95.44 102 SER A C 1
ATOM 821 O O . SER A 1 102 ? -19.925 -0.367 34.388 1.00 95.44 102 SER A O 1
ATOM 823 N N . ALA A 1 103 ? -18.291 0.879 33.494 1.00 95.06 103 ALA A N 1
ATOM 824 C CA . ALA A 1 103 ? -18.162 1.767 34.648 1.00 95.06 103 ALA A CA 1
ATOM 825 C C . ALA A 1 103 ? -19.423 2.624 34.839 1.00 95.06 103 ALA A C 1
ATOM 827 O O . ALA A 1 103 ? -19.959 2.692 35.946 1.00 95.06 103 ALA A O 1
ATOM 828 N N . LEU A 1 104 ? -19.944 3.211 33.756 1.00 96.31 104 LEU A N 1
ATOM 829 C CA . LEU A 1 104 ? -21.180 3.996 33.775 1.00 96.31 104 LEU A CA 1
ATOM 830 C C . LEU A 1 104 ? -22.382 3.153 34.197 1.00 96.31 104 LEU A C 1
ATOM 832 O O . LEU A 1 104 ? -23.144 3.578 35.064 1.00 96.31 104 LEU A O 1
ATOM 836 N N . THR A 1 105 ? -22.533 1.943 33.649 1.00 94.38 105 THR A N 1
ATOM 837 C CA . THR A 1 105 ? -23.615 1.038 34.060 1.00 94.38 105 THR A CA 1
ATOM 838 C C . THR A 1 105 ? -23.514 0.689 35.538 1.00 94.38 105 THR A C 1
ATOM 840 O O . THR A 1 105 ? -24.530 0.684 36.226 1.00 94.38 105 THR A O 1
ATOM 843 N N . THR A 1 106 ? -22.298 0.475 36.050 1.00 94.88 106 THR A N 1
ATOM 844 C CA . THR A 1 106 ? -22.077 0.159 37.468 1.00 94.88 106 THR A CA 1
ATOM 845 C C . THR A 1 106 ? -22.484 1.333 38.362 1.00 94.88 106 THR A C 1
ATOM 847 O O . THR A 1 106 ? -23.256 1.147 39.304 1.00 94.88 106 THR A O 1
ATOM 850 N N . LEU A 1 107 ? -22.039 2.551 38.038 1.00 94.06 107 LEU A N 1
ATOM 851 C CA . LEU A 1 107 ? -22.400 3.767 38.774 1.00 94.06 107 LEU A CA 1
ATOM 852 C C . LEU A 1 107 ? -23.913 4.004 38.784 1.00 94.06 107 LEU A C 1
ATOM 854 O O . LEU A 1 107 ? -24.481 4.261 39.842 1.00 94.06 107 LEU A O 1
ATOM 858 N N . LEU A 1 108 ? -24.574 3.847 37.634 1.00 93.25 108 LEU A N 1
ATOM 859 C CA . LEU A 1 108 ? -26.030 3.958 37.525 1.00 93.25 108 LEU A CA 1
ATOM 860 C C . LEU A 1 108 ? -26.747 2.921 38.393 1.00 93.25 108 LEU A C 1
ATOM 862 O O . LEU A 1 108 ? -27.665 3.269 39.133 1.00 93.25 108 LEU A O 1
ATOM 866 N N . THR A 1 109 ? -26.320 1.654 38.346 1.00 92.69 109 THR A N 1
ATOM 867 C CA . THR A 1 109 ? -26.929 0.609 39.182 1.00 92.69 109 THR A CA 1
ATOM 868 C C . THR A 1 109 ? -26.735 0.846 40.673 1.00 92.69 109 THR A C 1
ATOM 870 O O . THR A 1 109 ? -27.647 0.548 41.439 1.00 92.69 109 THR A O 1
ATOM 873 N N . LEU A 1 110 ? -25.583 1.376 41.096 1.00 92.38 110 LEU A N 1
ATOM 874 C CA . LEU A 1 110 ? -25.352 1.737 42.494 1.00 92.38 110 LEU A CA 1
ATOM 875 C C . LEU A 1 110 ? -26.270 2.880 42.913 1.00 92.38 110 LEU A C 1
ATOM 877 O O . LEU A 1 110 ? -26.935 2.762 43.934 1.00 92.38 110 LEU A O 1
ATOM 881 N N . TRP A 1 111 ? -26.371 3.926 42.090 1.00 91.25 111 TRP A N 1
ATOM 882 C CA . TRP A 1 111 ? -27.211 5.086 42.375 1.00 91.25 111 TRP A CA 1
ATOM 883 C C . TRP A 1 111 ? -28.686 4.698 42.533 1.00 91.25 111 TRP A C 1
ATOM 885 O O . TRP A 1 111 ? -29.313 5.073 43.519 1.00 91.25 111 TRP A O 1
ATOM 895 N N . LEU A 1 112 ? -29.204 3.859 41.629 1.00 90.06 112 LEU A N 1
ATOM 896 C CA . LEU A 1 112 ? -30.574 3.334 41.691 1.00 90.06 112 LEU A CA 1
ATOM 897 C C . LEU A 1 112 ? -30.824 2.395 42.881 1.00 90.06 112 LEU A C 1
ATOM 899 O O . LEU A 1 112 ? -31.965 2.260 43.315 1.00 90.06 112 LEU A O 1
ATOM 903 N N . LYS A 1 113 ? -29.789 1.708 43.383 1.00 83.75 113 LYS A N 1
ATOM 904 C CA . LYS A 1 113 ? -29.899 0.786 44.524 1.00 83.75 113 LYS A CA 1
ATOM 905 C C . LYS A 1 113 ? -29.744 1.460 45.880 1.00 83.75 113 LYS A C 1
ATOM 907 O O . LYS A 1 113 ? -30.059 0.812 46.872 1.00 83.75 113 LYS A O 1
ATOM 912 N N . THR A 1 114 ? -29.260 2.697 45.946 1.00 73.81 114 THR A N 1
ATOM 913 C CA . THR A 1 114 ? -29.239 3.473 47.192 1.00 73.81 114 THR A CA 1
ATOM 914 C C . THR A 1 114 ? -30.680 3.832 47.571 1.00 73.81 114 THR A C 1
ATOM 916 O O . THR A 1 114 ? -31.294 4.621 46.852 1.00 73.81 114 THR A O 1
ATOM 919 N N . PRO A 1 115 ? -31.260 3.252 48.640 1.00 61.59 115 PRO A N 1
ATOM 920 C CA . PRO A 1 115 ? -32.580 3.661 49.098 1.00 61.59 115 PRO A CA 1
ATOM 921 C C . PRO A 1 115 ? -32.484 5.074 49.693 1.00 61.59 115 PRO A C 1
ATOM 923 O O . PRO A 1 115 ? -31.547 5.362 50.442 1.00 61.59 115 PRO A O 1
ATOM 926 N N . LEU A 1 116 ? -33.427 5.938 49.305 1.00 55.62 116 LEU A N 1
ATOM 927 C CA . LEU A 1 116 ? -33.691 7.241 49.929 1.00 55.62 116 LEU A CA 1
ATOM 928 C C . LEU A 1 116 ? -34.153 7.069 51.380 1.00 55.62 116 LEU A C 1
ATOM 930 O O . LEU A 1 116 ? -34.952 6.136 51.625 1.00 55.62 116 LEU A O 1
#

Organism: Clostridium symbiosum (NCBI:txid1512)

pLDDT: mean 88.97, std 6.2, range [55.62, 96.31]

Sequence (116 aa):
MIRESRVILKRIQKLSNHSNTRILTLKGCLINPETSQSISCHHDYGRELGAIIDGLVRDGYLVRLEDFKVALTDKGLHPYKVKWEEAKHFLLHSILIPVIVSALTTLLTLWLKTPL

Secondary structure (DSSP, 8-state):
--HHHHHHHHHHHHHTTTS--EEEEETTEEE-TTT--EEE-HHHHTTHHHHHHHHHHHTTSEEEEETTEEEE-HHHH-HHHHHHHHHHHHHIIIIIHHHHHHHHHHHHHHHHHS--